Protein AF-A0A3D5CNE7-F1 (afdb_monomer)

Sequence (78 aa):
MVEIDDRDRMKELSDFHSEDRKRSAYVVWDRYKKKYSVMMVINEGKNFSVKEMRSMGIHNERYAEDCAINWVTGIINE

Foldseek 3Di:
DDPPPPVNQKDFDDKAAAPVNQKIKTWIQGPVLRWIWIFIWGDDDPDIDGPDIGTPHPDDSVVSVVVRVCRRPVVPDD

pLDDT: mean 78.42, std 12.26, range [42.09, 90.12]

Radius of gyration: 13.29 Å; Cα contacts (8 Å, |Δi|>4): 151; chains: 1; bounding box: 31×24×44 Å

Structure (mmCIF, N/CA/C/O backbone):
data_AF-A0A3D5CNE7-F1
#
_entry.id   AF-A0A3D5CNE7-F1
#
loop_
_atom_site.group_PDB
_atom_site.id
_atom_site.type_symbol
_atom_site.label_atom_id
_atom_site.label_alt_id
_atom_site.label_comp_id
_atom_site.label_asym_id
_atom_site.label_entity_id
_atom_site.label_seq_id
_atom_site.pdbx_PDB_ins_code
_atom_site.Cartn_x
_atom_site.Cartn_y
_atom_site.Cartn_z
_atom_site.occupancy
_atom_site.B_iso_or_equiv
_atom_site.auth_seq_id
_atom_site.auth_comp_id
_atom_site.auth_asym_id
_atom_site.auth_atom_id
_atom_site.pdbx_PDB_model_num
ATOM 1 N N . MET A 1 1 ? 2.485 -9.572 -31.672 1.00 42.09 1 MET A N 1
ATOM 2 C CA . MET A 1 1 ? 1.861 -8.569 -30.786 1.00 42.09 1 MET A CA 1
ATOM 3 C C . MET A 1 1 ? 1.264 -9.357 -29.641 1.00 42.09 1 MET A C 1
ATOM 5 O O . MET A 1 1 ? 0.419 -10.194 -29.910 1.00 42.09 1 MET A O 1
ATOM 9 N N . VAL A 1 2 ? 1.809 -9.247 -28.428 1.00 49.00 2 VAL A N 1
ATOM 10 C CA . VAL A 1 2 ? 1.274 -10.006 -27.289 1.00 49.00 2 VAL A CA 1
ATOM 11 C C . VAL A 1 2 ? 0.055 -9.240 -26.800 1.00 49.00 2 VAL A C 1
ATOM 13 O O . VAL A 1 2 ? 0.198 -8.148 -26.254 1.00 49.00 2 VAL A O 1
ATOM 16 N N . GLU A 1 3 ? -1.128 -9.781 -27.070 1.00 49.16 3 GLU A N 1
ATOM 17 C CA . GLU A 1 3 ? -2.381 -9.355 -26.452 1.00 49.16 3 GLU A CA 1
ATOM 18 C C . GLU A 1 3 ? -2.291 -9.715 -24.969 1.00 49.16 3 GLU A C 1
ATOM 20 O O . GLU A 1 3 ? -2.615 -10.820 -24.544 1.00 49.16 3 GLU A O 1
ATOM 25 N N . ILE A 1 4 ? -1.716 -8.805 -24.182 1.00 54.38 4 ILE A N 1
ATOM 26 C CA . ILE A 1 4 ? -1.759 -8.904 -22.729 1.00 54.38 4 ILE A CA 1
ATOM 27 C C . ILE A 1 4 ? -3.195 -8.549 -22.362 1.00 54.38 4 ILE A C 1
ATOM 29 O O . ILE A 1 4 ? -3.559 -7.371 -22.392 1.00 54.38 4 ILE A O 1
ATOM 33 N N . ASP A 1 5 ? -3.997 -9.582 -22.101 1.00 54.56 5 ASP A N 1
ATOM 34 C CA . ASP A 1 5 ? -5.343 -9.477 -21.544 1.00 54.56 5 ASP A CA 1
ATOM 35 C C . ASP A 1 5 ? -5.315 -8.445 -20.408 1.00 54.56 5 ASP A C 1
ATOM 37 O O . ASP A 1 5 ? -4.471 -8.525 -19.511 1.00 54.56 5 ASP A O 1
ATOM 41 N N . ASP A 1 6 ? -6.174 -7.424 -20.474 1.00 53.50 6 ASP A N 1
ATOM 42 C CA . ASP A 1 6 ? -6.157 -6.291 -19.535 1.00 53.50 6 ASP A CA 1
ATOM 43 C C . ASP A 1 6 ? -6.269 -6.760 -18.066 1.00 53.50 6 ASP A C 1
ATOM 45 O O . ASP A 1 6 ? -5.808 -6.068 -17.159 1.00 53.50 6 ASP A O 1
ATOM 49 N N . ARG A 1 7 ? -6.792 -7.977 -17.831 1.00 52.91 7 ARG A N 1
ATOM 50 C CA . ARG A 1 7 ? -6.888 -8.614 -16.509 1.00 52.91 7 ARG A CA 1
ATOM 51 C C . ARG A 1 7 ? -5.551 -9.099 -15.943 1.00 52.91 7 ARG A C 1
ATOM 53 O O . ARG A 1 7 ? -5.460 -9.278 -14.735 1.00 52.91 7 ARG A O 1
ATOM 60 N N . ASP A 1 8 ? -4.519 -9.275 -16.767 1.00 56.06 8 ASP A N 1
ATOM 61 C CA . ASP A 1 8 ? -3.183 -9.728 -16.341 1.00 56.06 8 ASP A CA 1
ATOM 62 C C . ASP A 1 8 ? -2.162 -8.570 -16.255 1.00 56.06 8 ASP A C 1
ATOM 64 O O . ASP A 1 8 ? -0.974 -8.773 -15.992 1.00 56.06 8 ASP A O 1
ATOM 68 N N . ARG A 1 9 ? -2.606 -7.319 -16.466 1.00 70.31 9 ARG A N 1
ATOM 69 C CA . ARG A 1 9 ? -1.726 -6.135 -16.442 1.00 70.31 9 ARG A CA 1
ATOM 70 C C . ARG A 1 9 ? -1.150 -5.832 -15.066 1.00 70.31 9 ARG A C 1
ATOM 72 O O . ARG A 1 9 ? 0.018 -5.450 -14.972 1.00 70.31 9 ARG A O 1
ATOM 79 N N . MET A 1 10 ? -1.954 -5.992 -14.020 1.00 75.56 10 MET A N 1
ATOM 80 C CA . MET A 1 10 ? -1.564 -5.725 -12.639 1.00 75.56 10 MET A CA 1
ATOM 81 C C . MET A 1 10 ? -1.682 -7.006 -11.831 1.00 75.56 10 MET A C 1
ATOM 83 O O . MET A 1 10 ? -2.761 -7.574 -11.701 1.00 75.56 10 MET A O 1
ATOM 87 N N . LYS A 1 11 ? -0.554 -7.462 -11.293 1.00 84.12 11 LYS A N 1
ATOM 88 C CA . LYS A 1 11 ? -0.517 -8.583 -10.364 1.00 84.12 11 LYS A CA 1
ATOM 89 C C . LYS A 1 11 ? -0.452 -8.031 -8.950 1.00 84.12 11 LYS A C 1
ATOM 91 O O . LYS A 1 11 ? 0.540 -7.397 -8.607 1.00 84.12 11 LYS A O 1
ATOM 96 N N . GLU A 1 12 ? -1.468 -8.285 -8.138 1.00 84.81 12 GLU A N 1
ATOM 97 C CA . GLU A 1 12 ? -1.349 -8.082 -6.695 1.00 84.81 12 GLU A CA 1
ATOM 98 C C . GLU A 1 12 ? -0.302 -9.051 -6.139 1.00 84.81 12 GLU A C 1
ATOM 100 O O . GLU A 1 12 ? -0.278 -10.235 -6.488 1.00 84.81 12 GLU A O 1
ATOM 105 N N . LEU A 1 13 ? 0.627 -8.509 -5.361 1.00 86.12 13 LEU A N 1
ATOM 106 C CA . LEU A 1 13 ? 1.722 -9.259 -4.762 1.00 86.12 13 LEU A CA 1
ATOM 107 C C . LEU A 1 13 ? 1.484 -9.464 -3.274 1.00 86.12 13 LEU A C 1
ATOM 109 O O . LEU A 1 13 ? 1.533 -10.601 -2.813 1.00 86.12 13 LEU A O 1
ATOM 113 N N . SER A 1 14 ? 1.196 -8.371 -2.569 1.00 87.56 14 SER A N 1
ATOM 114 C CA . SER A 1 14 ? 1.044 -8.355 -1.117 1.00 87.56 14 SER A CA 1
ATOM 115 C C . SER A 1 14 ? -0.051 -7.373 -0.717 1.00 87.56 14 SER A C 1
ATOM 117 O O . SER A 1 14 ? -0.098 -6.252 -1.229 1.00 87.56 14 SER A O 1
ATOM 119 N N . ASP A 1 15 ? -0.88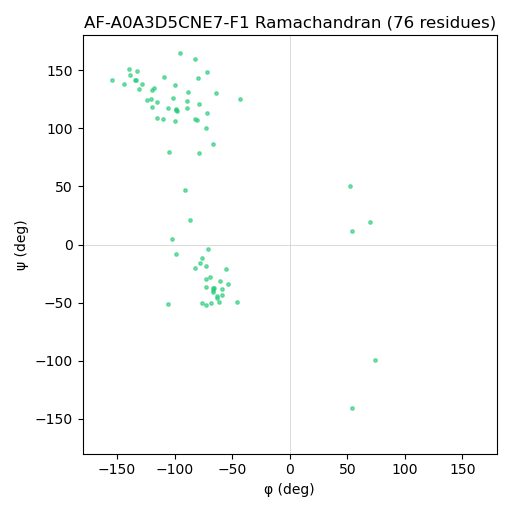5 -7.762 0.237 1.00 89.06 15 ASP A N 1
ATOM 120 C CA . ASP A 1 15 ? -1.853 -6.903 0.908 1.00 89.06 15 ASP A CA 1
ATOM 121 C C . ASP A 1 15 ? -1.431 -6.638 2.358 1.00 89.06 15 ASP A C 1
ATOM 123 O O . ASP A 1 15 ? -0.846 -7.473 3.046 1.00 89.06 15 ASP A O 1
ATOM 127 N N . PHE A 1 16 ? -1.700 -5.421 2.815 1.00 88.94 16 PHE A N 1
ATOM 128 C CA . PHE A 1 16 ? -1.403 -4.960 4.158 1.00 88.94 16 PHE A CA 1
ATOM 129 C C . PHE A 1 16 ? -2.647 -4.298 4.728 1.00 88.94 16 PHE A C 1
ATOM 131 O O . PHE A 1 16 ? -3.271 -3.439 4.099 1.00 88.94 16 PHE A O 1
ATOM 138 N N . HIS A 1 17 ? -2.978 -4.639 5.966 1.00 87.50 17 HIS A N 1
ATOM 139 C CA . HIS A 1 17 ? -4.122 -4.079 6.669 1.00 87.50 17 HIS A CA 1
ATOM 140 C C . HIS A 1 17 ? -3.685 -3.545 8.027 1.00 87.50 17 HIS A C 1
ATOM 142 O O . HIS A 1 17 ? -2.897 -4.167 8.732 1.00 87.50 17 HIS A O 1
ATOM 148 N N . SER A 1 18 ? -4.202 -2.375 8.388 1.00 87.69 18 SER A N 1
ATOM 149 C CA . SER A 1 18 ? -4.008 -1.805 9.718 1.00 87.69 18 SER A CA 1
ATOM 150 C C . SER A 1 18 ? -4.819 -2.591 10.751 1.00 87.69 18 SER A C 1
ATOM 152 O O . SER A 1 18 ? -5.910 -3.073 10.429 1.00 87.69 18 SER A O 1
ATOM 154 N N . GLU A 1 19 ? -4.336 -2.683 11.993 1.00 83.50 19 GLU A N 1
ATOM 155 C CA . GLU A 1 19 ? -5.047 -3.374 13.082 1.00 83.50 19 GLU A CA 1
ATOM 156 C C . GLU A 1 19 ? -6.432 -2.766 13.341 1.00 83.50 19 GLU A C 1
ATOM 158 O O . GLU A 1 19 ? -7.415 -3.488 13.506 1.00 83.50 19 GLU A O 1
ATOM 163 N N . ASP A 1 20 ? -6.546 -1.440 13.245 1.00 81.19 20 ASP A N 1
ATOM 164 C CA . ASP A 1 20 ? -7.812 -0.714 13.377 1.00 81.19 20 ASP A CA 1
ATOM 165 C C . ASP A 1 20 ? -8.767 -0.922 12.188 1.00 81.19 20 ASP A C 1
ATOM 167 O O . ASP A 1 20 ? -9.867 -0.368 12.168 1.00 81.19 20 ASP A O 1
ATOM 171 N N . ARG A 1 21 ? -8.336 -1.651 11.148 1.00 77.94 21 ARG A N 1
ATOM 172 C CA . ARG A 1 21 ? -9.033 -1.858 9.864 1.00 77.94 21 ARG A CA 1
ATOM 173 C C . ARG A 1 21 ? -9.445 -0.581 9.129 1.00 77.94 21 ARG A C 1
ATOM 175 O O . ARG A 1 21 ? -10.173 -0.672 8.147 1.00 77.94 21 ARG A O 1
ATOM 182 N N . LYS A 1 22 ? -8.952 0.587 9.552 1.00 85.25 22 LYS A N 1
ATOM 183 C CA . LYS A 1 22 ? -9.223 1.902 8.941 1.00 85.25 22 LYS A CA 1
ATOM 184 C C . LYS A 1 22 ? -8.355 2.205 7.726 1.00 85.25 22 LYS A C 1
ATOM 186 O O . LYS A 1 22 ? -8.676 3.091 6.943 1.00 85.25 22 LYS A O 1
ATOM 191 N N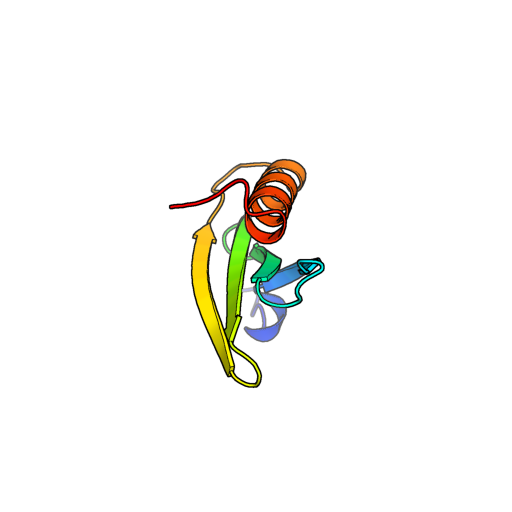 . ARG A 1 23 ? -7.222 1.521 7.585 1.00 87.44 23 ARG A N 1
ATOM 192 C CA . ARG A 1 23 ? -6.271 1.718 6.487 1.00 87.44 23 ARG A CA 1
ATOM 193 C C . ARG A 1 23 ? -5.867 0.366 5.931 1.00 87.44 23 ARG A C 1
ATOM 195 O O . ARG A 1 23 ? -5.716 -0.607 6.668 1.00 87.44 23 ARG A O 1
ATOM 202 N N . SER A 1 24 ? -5.716 0.293 4.624 1.00 90.00 24 SER A N 1
ATOM 203 C CA . SER A 1 24 ? -5.189 -0.871 3.922 1.00 90.00 24 SER A CA 1
ATOM 204 C C . SER A 1 24 ? -4.267 -0.394 2.812 1.00 90.00 24 SER A C 1
ATOM 206 O O . SER A 1 24 ? -4.432 0.714 2.306 1.00 90.00 24 SER A O 1
ATOM 208 N N . ALA A 1 25 ? -3.277 -1.192 2.457 1.00 89.94 25 ALA A N 1
ATOM 209 C CA . ALA A 1 25 ? -2.412 -0.945 1.322 1.00 89.94 25 ALA A CA 1
ATOM 210 C C . ALA A 1 25 ? -2.239 -2.228 0.520 1.00 89.94 25 ALA A C 1
ATOM 212 O O . ALA A 1 25 ? -2.098 -3.299 1.095 1.00 89.94 25 ALA A O 1
ATOM 213 N N . TYR A 1 26 ? -2.207 -2.100 -0.799 1.00 90.12 26 TYR A N 1
ATOM 214 C CA . TYR A 1 26 ? -2.032 -3.222 -1.712 1.00 90.12 26 TYR A CA 1
ATOM 215 C C . TYR A 1 26 ? -0.835 -2.946 -2.608 1.00 90.12 26 TYR A C 1
ATOM 217 O O . TYR A 1 26 ? -0.763 -1.907 -3.269 1.00 90.12 26 TYR A O 1
ATOM 225 N N . VAL A 1 27 ? 0.125 -3.859 -2.618 1.00 89.19 27 VAL A N 1
ATOM 226 C CA . VAL A 1 27 ? 1.289 -3.805 -3.494 1.00 89.19 27 VAL A CA 1
ATOM 227 C C . VAL A 1 27 ? 0.934 -4.527 -4.781 1.00 89.19 27 VAL A C 1
ATOM 229 O O . VAL A 1 27 ? 0.672 -5.728 -4.791 1.00 89.19 27 VAL A O 1
ATOM 232 N N . VAL A 1 28 ? 0.951 -3.788 -5.884 1.00 88.44 28 VAL A N 1
ATOM 233 C CA . VAL A 1 28 ? 0.655 -4.304 -7.217 1.00 88.44 28 VAL A CA 1
ATOM 234 C C . VAL A 1 28 ? 1.866 -4.149 -8.125 1.00 88.44 28 VAL A C 1
ATOM 236 O O . VAL A 1 28 ? 2.511 -3.103 -8.183 1.00 88.44 28 VAL A O 1
ATOM 239 N N . TRP A 1 29 ? 2.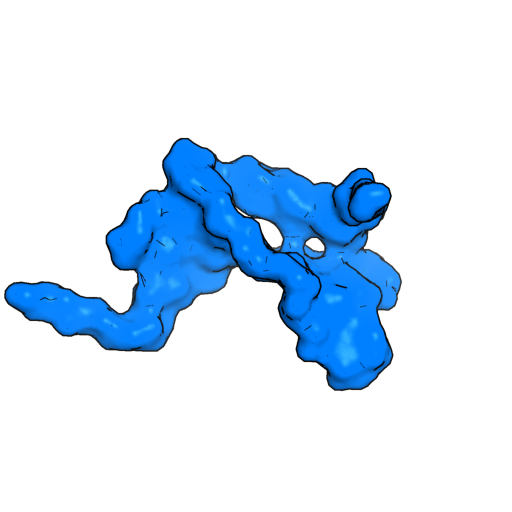181 -5.199 -8.867 1.00 85.31 29 TRP A N 1
ATOM 240 C CA . TRP A 1 29 ? 3.186 -5.185 -9.913 1.00 85.31 29 TRP A CA 1
ATOM 241 C C . TRP A 1 29 ? 2.527 -5.012 -11.269 1.00 85.31 29 TRP A C 1
ATOM 243 O O . TRP A 1 29 ? 1.781 -5.871 -11.743 1.00 85.31 29 TRP A O 1
ATOM 253 N N . ASP A 1 30 ? 2.839 -3.894 -11.909 1.00 84.25 30 ASP A N 1
ATOM 254 C CA . ASP A 1 30 ? 2.422 -3.617 -13.270 1.00 84.25 30 ASP A CA 1
ATOM 255 C C . ASP A 1 30 ? 3.395 -4.318 -14.227 1.00 84.25 30 ASP A C 1
ATOM 257 O O . ASP A 1 30 ? 4.556 -3.917 -14.364 1.00 84.25 30 ASP A O 1
ATOM 261 N N . ARG A 1 31 ? 2.936 -5.389 -14.884 1.00 78.62 31 ARG A N 1
ATOM 262 C CA . ARG A 1 31 ? 3.757 -6.174 -15.821 1.00 78.62 31 ARG A CA 1
ATOM 263 C C . ARG A 1 31 ? 4.074 -5.401 -17.101 1.00 78.62 31 ARG A C 1
ATOM 265 O O . ARG A 1 31 ? 5.112 -5.647 -17.713 1.00 78.62 31 ARG A O 1
ATOM 272 N N . TYR A 1 32 ? 3.205 -4.469 -17.495 1.00 76.19 32 TYR A N 1
ATOM 273 C CA . TYR A 1 32 ? 3.342 -3.686 -18.723 1.00 76.19 32 TYR A CA 1
ATOM 274 C C . TYR A 1 32 ? 4.391 -2.587 -18.561 1.00 76.19 32 TYR A C 1
ATOM 276 O O . TYR A 1 32 ? 5.322 -2.463 -19.355 1.00 76.19 32 TYR A O 1
ATOM 284 N N . LYS A 1 33 ? 4.271 -1.816 -17.480 1.00 76.12 33 LYS A N 1
ATOM 285 C CA . LYS A 1 33 ? 5.226 -0.774 -17.107 1.00 76.12 33 LYS A CA 1
ATOM 286 C C . LYS A 1 33 ? 6.484 -1.355 -16.467 1.00 76.12 33 LYS A C 1
ATOM 288 O O . LYS A 1 33 ? 7.479 -0.638 -16.409 1.00 76.12 33 LYS A O 1
ATOM 293 N N . LYS A 1 34 ? 6.443 -2.622 -16.024 1.00 79.69 34 LYS A N 1
ATOM 294 C CA . LYS A 1 34 ? 7.475 -3.304 -15.225 1.00 79.69 34 LYS A CA 1
ATOM 295 C C . LYS A 1 34 ? 7.845 -2.484 -13.987 1.00 79.69 34 LYS A C 1
ATOM 297 O O . LYS A 1 34 ? 9.015 -2.172 -13.771 1.00 79.69 34 LYS A O 1
ATOM 302 N N . LYS A 1 35 ? 6.830 -2.061 -13.227 1.00 83.94 35 LYS A N 1
ATOM 303 C CA . LYS A 1 35 ? 6.982 -1.193 -12.046 1.00 83.94 35 LYS A CA 1
ATOM 304 C C . LYS A 1 35 ? 6.077 -1.653 -10.915 1.00 83.94 35 LYS A C 1
ATOM 306 O O . LYS A 1 35 ? 4.948 -2.077 -11.155 1.00 83.94 35 LYS A O 1
ATOM 311 N N . TYR A 1 36 ? 6.548 -1.488 -9.685 1.00 84.38 36 TYR A N 1
ATOM 312 C CA . TYR A 1 36 ? 5.712 -1.670 -8.503 1.00 84.38 36 TYR A CA 1
ATOM 313 C C . TYR A 1 36 ? 4.862 -0.420 -8.291 1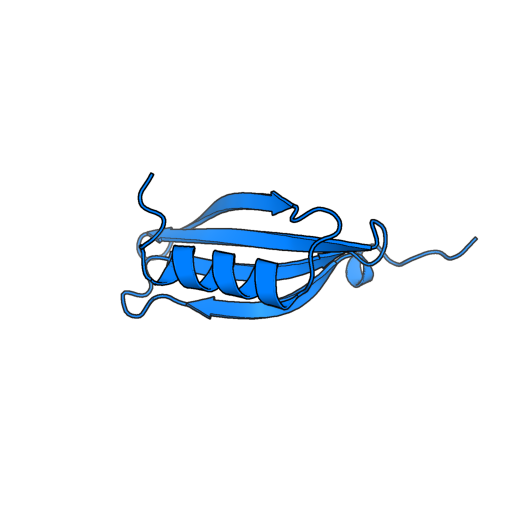.00 84.38 36 TYR A C 1
ATOM 315 O O . TYR A 1 36 ? 5.309 0.702 -8.533 1.00 84.38 36 TYR A O 1
ATOM 323 N N . SER A 1 37 ? 3.633 -0.604 -7.838 1.00 86.25 37 SER A N 1
ATOM 324 C CA . SER A 1 37 ? 2.766 0.461 -7.353 1.00 86.25 37 SER A CA 1
ATOM 325 C C . SER A 1 37 ? 2.151 0.037 -6.028 1.00 86.25 37 SER A C 1
ATOM 327 O O . SER A 1 37 ? 1.929 -1.145 -5.787 1.00 86.25 37 SER A O 1
ATOM 329 N N . VAL A 1 38 ? 1.883 1.010 -5.169 1.00 88.19 38 VAL A N 1
ATOM 330 C CA . VAL A 1 38 ? 1.222 0.810 -3.883 1.00 88.19 38 VAL A CA 1
ATOM 331 C C . VAL A 1 38 ? -0.108 1.536 -3.931 1.00 88.19 38 VAL A C 1
ATOM 333 O O . VAL A 1 38 ? -0.161 2.737 -4.189 1.00 88.19 38 VAL A O 1
ATOM 336 N N . MET A 1 39 ? -1.183 0.804 -3.699 1.00 88.62 39 MET A N 1
ATOM 337 C CA . MET A 1 39 ? -2.537 1.321 -3.645 1.00 88.62 39 MET A CA 1
ATOM 338 C C . MET A 1 39 ? -2.934 1.493 -2.185 1.00 88.62 39 MET A C 1
ATOM 340 O O . MET A 1 39 ? -3.163 0.519 -1.477 1.00 88.62 39 MET A O 1
ATOM 344 N N . MET A 1 40 ? -2.986 2.739 -1.730 1.00 88.81 40 MET A N 1
ATOM 345 C CA . MET A 1 40 ? -3.369 3.110 -0.375 1.00 88.81 40 MET A CA 1
ATOM 346 C C . MET A 1 40 ? -4.878 3.308 -0.312 1.00 88.81 40 MET A C 1
ATOM 348 O O . MET A 1 40 ? -5.452 4.126 -1.032 1.00 88.81 40 MET A O 1
ATOM 352 N N . VAL A 1 41 ? -5.523 2.567 0.575 1.00 89.12 41 VAL A N 1
ATOM 353 C CA . VAL A 1 41 ? -6.968 2.567 0.777 1.00 89.12 41 VAL A CA 1
ATOM 354 C C . VAL A 1 41 ? -7.267 2.996 2.207 1.00 89.12 41 VAL A C 1
ATOM 356 O O . VAL A 1 41 ? -6.647 2.527 3.164 1.00 89.12 41 VAL A O 1
ATOM 359 N N . ILE A 1 42 ? -8.220 3.908 2.350 1.00 88.31 42 ILE A N 1
ATOM 360 C CA . ILE A 1 42 ? -8.853 4.236 3.622 1.00 88.31 42 ILE A CA 1
ATOM 361 C C . ILE A 1 42 ? -10.181 3.497 3.670 1.00 88.31 42 ILE A C 1
ATOM 363 O O . ILE A 1 42 ? -10.932 3.453 2.698 1.00 88.31 42 ILE A O 1
ATOM 367 N N . ASN A 1 43 ? -10.462 2.923 4.824 1.00 83.94 43 ASN A N 1
ATOM 368 C CA . ASN A 1 43 ? -11.691 2.228 5.108 1.00 83.94 43 ASN A CA 1
ATOM 369 C C . ASN A 1 43 ? -12.442 2.990 6.206 1.00 83.94 43 ASN A C 1
ATOM 371 O O . ASN A 1 43 ? -12.027 3.021 7.366 1.00 83.94 43 ASN A O 1
ATOM 375 N N . GLU A 1 44 ? -13.540 3.634 5.830 1.00 81.44 44 GLU A N 1
ATOM 376 C CA . GLU A 1 44 ? -14.420 4.369 6.735 1.00 81.44 44 GLU A CA 1
ATOM 377 C C . GLU A 1 44 ? -15.696 3.549 6.962 1.00 81.44 44 GLU A C 1
ATOM 379 O O . GLU A 1 44 ? -16.747 3.749 6.345 1.00 81.44 44 GLU A O 1
ATOM 384 N N . GLY A 1 45 ? -15.588 2.556 7.848 1.00 77.25 45 GLY A N 1
ATOM 385 C CA . GLY A 1 45 ? -16.690 1.669 8.213 1.00 77.25 45 GLY A CA 1
ATOM 386 C C . GLY A 1 45 ? -17.022 0.654 7.118 1.00 77.25 45 GLY A C 1
ATOM 387 O O . GLY A 1 45 ? -16.393 -0.395 7.040 1.00 77.25 45 GLY A O 1
ATOM 388 N N . LYS A 1 46 ? -18.060 0.933 6.319 1.00 76.19 46 LYS A N 1
ATOM 389 C CA . LYS A 1 46 ? -18.466 0.090 5.174 1.00 76.19 46 LYS A CA 1
ATOM 390 C C . LYS A 1 46 ? -17.956 0.617 3.830 1.00 76.19 46 LYS A C 1
ATOM 392 O O . LYS A 1 46 ? -18.133 -0.057 2.819 1.00 76.19 46 LYS A O 1
ATOM 397 N N . ASN A 1 47 ? -17.369 1.813 3.819 1.00 78.81 47 ASN A N 1
ATOM 398 C CA . ASN A 1 47 ? -16.895 2.463 2.608 1.00 78.81 47 ASN A CA 1
ATOM 399 C C . ASN A 1 47 ? -15.384 2.301 2.483 1.00 78.81 47 ASN A C 1
ATOM 401 O O . ASN A 1 47 ? -14.634 2.686 3.377 1.00 78.81 47 ASN A O 1
ATOM 405 N N . PHE A 1 48 ? -14.955 1.782 1.338 1.00 81.44 48 PHE A N 1
ATOM 406 C CA . PHE A 1 48 ? -13.553 1.657 0.972 1.00 81.44 48 PHE A CA 1
ATOM 407 C C . PHE A 1 48 ? -13.249 2.718 -0.082 1.00 81.44 48 PHE A C 1
ATOM 409 O O . PHE A 1 48 ? -13.823 2.694 -1.171 1.00 81.44 48 PHE A O 1
ATOM 416 N N . SER A 1 49 ? -12.349 3.638 0.244 1.00 84.00 49 SER A N 1
ATOM 417 C CA . SER A 1 49 ? -11.940 4.728 -0.637 1.00 84.00 49 SER A CA 1
ATOM 418 C C . SER A 1 49 ? -10.448 4.636 -0.895 1.00 84.00 49 SER A C 1
ATOM 420 O O . SER A 1 49 ? -9.636 4.604 0.029 1.00 84.00 49 SER A O 1
ATOM 422 N N . VAL A 1 50 ? -10.066 4.604 -2.166 1.00 85.25 50 VAL A N 1
ATOM 423 C CA . VAL A 1 50 ? -8.657 4.657 -2.560 1.00 85.25 50 VAL A CA 1
ATOM 424 C C . VAL A 1 50 ? -8.163 6.076 -2.303 1.00 85.25 50 VAL A C 1
ATOM 426 O O . VAL A 1 50 ? -8.630 7.006 -2.954 1.00 85.25 50 VAL A O 1
ATOM 429 N N . LYS A 1 51 ? -7.251 6.252 -1.342 1.00 84.62 51 LYS A N 1
ATOM 430 C CA . LYS A 1 51 ? -6.660 7.565 -1.056 1.00 84.62 51 LYS A CA 1
ATOM 431 C C . LYS A 1 51 ? -5.695 7.957 -2.161 1.00 84.62 51 LYS A C 1
ATOM 433 O O . LYS A 1 51 ? -5.782 9.048 -2.707 1.00 84.62 51 LYS A O 1
ATOM 438 N N . GLU A 1 52 ? -4.761 7.063 -2.465 1.00 83.69 52 GLU A N 1
ATOM 439 C CA . GLU A 1 52 ? -3.692 7.331 -3.416 1.00 83.69 52 GLU A CA 1
ATOM 440 C C . GLU A 1 52 ? -3.200 6.019 -4.022 1.00 83.69 52 G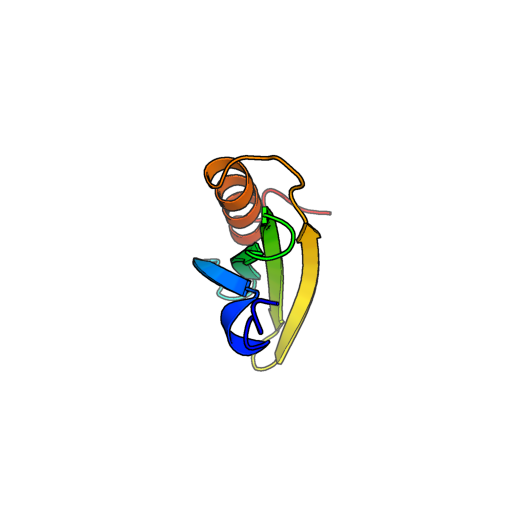LU A C 1
ATOM 442 O O . GLU A 1 52 ? -3.070 5.008 -3.335 1.00 83.69 52 GLU A O 1
ATOM 447 N N . MET A 1 53 ? -2.890 6.042 -5.315 1.00 83.88 53 MET A N 1
ATOM 448 C CA 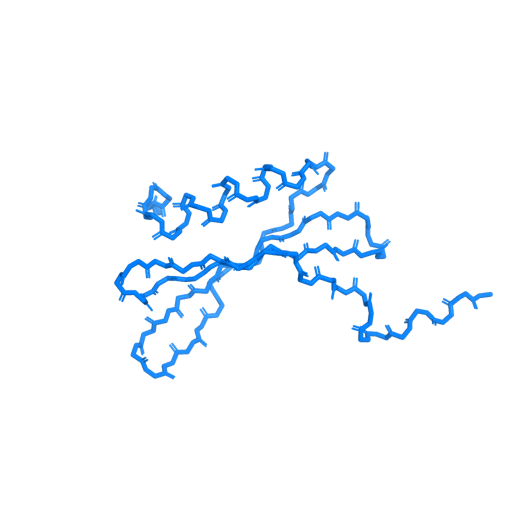. MET A 1 53 ? -2.112 4.988 -5.951 1.00 83.88 53 MET A CA 1
ATOM 449 C C . MET A 1 53 ? -0.747 5.559 -6.311 1.00 83.88 53 MET A C 1
ATOM 451 O O . MET A 1 53 ? -0.618 6.362 -7.235 1.00 83.88 53 MET A O 1
ATOM 455 N N . ARG A 1 54 ? 0.282 5.145 -5.575 1.00 81.50 54 ARG A N 1
ATOM 456 C CA . ARG A 1 54 ? 1.647 5.621 -5.770 1.00 81.50 54 ARG A CA 1
ATOM 457 C C . ARG A 1 54 ? 2.432 4.625 -6.608 1.00 81.50 54 ARG A C 1
ATOM 459 O O . ARG A 1 54 ? 2.687 3.502 -6.182 1.00 81.50 54 ARG A O 1
ATOM 466 N N . SER A 1 55 ? 2.847 5.037 -7.802 1.00 80.31 55 SER A N 1
ATOM 467 C CA . SER A 1 55 ? 3.769 4.245 -8.619 1.00 80.31 55 SER A CA 1
ATOM 468 C C . SER A 1 55 ? 5.199 4.406 -8.108 1.00 80.31 55 SER A C 1
ATOM 470 O O . SER A 1 55 ? 5.753 5.500 -8.131 1.00 80.31 55 SER A O 1
ATOM 472 N N . MET A 1 56 ? 5.828 3.303 -7.716 1.00 73.62 56 MET A N 1
ATOM 473 C CA . MET A 1 56 ? 7.162 3.259 -7.108 1.00 73.62 56 MET A CA 1
ATOM 474 C C . MET A 1 56 ? 8.294 3.194 -8.142 1.00 73.62 56 MET A C 1
ATOM 476 O O . MET A 1 56 ? 9.393 2.760 -7.832 1.00 73.62 56 MET A O 1
ATOM 480 N N . GLY A 1 57 ? 8.068 3.608 -9.392 1.00 67.44 57 GLY A N 1
ATOM 481 C CA . GLY A 1 57 ? 9.145 3.692 -10.388 1.00 67.44 57 GLY A CA 1
ATOM 482 C C . GLY A 1 57 ? 9.937 2.382 -10.576 1.00 67.44 57 GLY A C 1
ATOM 483 O O . GLY A 1 57 ? 9.357 1.299 -10.591 1.00 67.44 57 GLY A O 1
ATOM 484 N N . ILE A 1 58 ? 11.263 2.499 -10.741 1.00 64.69 58 ILE A N 1
ATOM 485 C CA . ILE A 1 58 ? 12.224 1.374 -10.814 1.00 64.69 58 ILE A CA 1
ATOM 486 C C . ILE A 1 58 ? 12.756 1.063 -9.399 1.00 64.69 58 ILE A C 1
ATOM 488 O O . 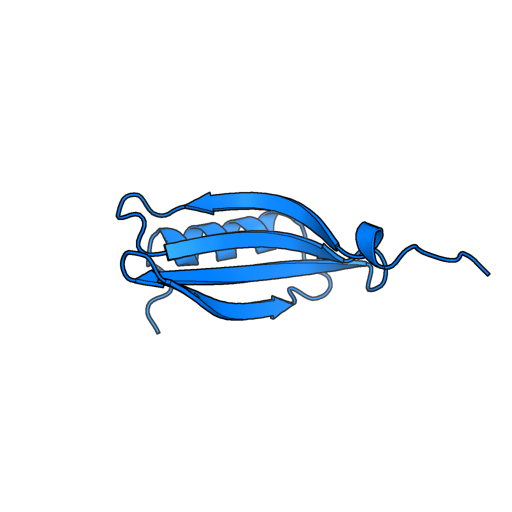ILE A 1 58 ? 13.961 0.987 -9.171 1.00 64.69 58 ILE A O 1
ATOM 492 N N . HIS A 1 59 ? 11.872 0.976 -8.409 1.00 64.44 59 HIS A N 1
ATOM 493 C CA . HIS A 1 59 ? 12.237 0.497 -7.076 1.00 64.44 59 HIS A CA 1
ATOM 494 C C . HIS A 1 59 ? 11.929 -1.000 -6.942 1.00 64.44 59 HIS A C 1
ATOM 496 O O . HIS A 1 59 ? 11.250 -1.579 -7.787 1.00 64.44 59 HIS A O 1
ATOM 502 N N . ASN A 1 60 ? 12.482 -1.646 -5.916 1.00 74.88 60 ASN A N 1
ATOM 503 C CA . ASN A 1 60 ? 12.268 -3.071 -5.650 1.00 74.88 60 ASN A CA 1
ATOM 504 C C . ASN A 1 60 ? 10.953 -3.310 -4.897 1.00 74.88 60 ASN A C 1
ATOM 506 O O . ASN A 1 60 ? 10.465 -2.415 -4.209 1.00 74.88 60 ASN A O 1
ATOM 510 N N . GLU A 1 61 ? 10.444 -4.542 -4.961 1.00 79.31 61 GLU A N 1
ATOM 511 C CA . GLU A 1 61 ? 9.257 -5.014 -4.227 1.00 79.31 61 GLU A CA 1
ATOM 512 C C . GLU A 1 61 ? 9.280 -4.589 -2.754 1.00 79.31 61 GLU A C 1
ATOM 514 O O . GLU A 1 61 ? 8.366 -3.912 -2.296 1.00 79.31 61 GLU A O 1
ATOM 519 N N . ARG A 1 62 ? 10.405 -4.832 -2.066 1.00 82.50 62 ARG A N 1
ATOM 520 C CA . ARG A 1 62 ? 10.613 -4.443 -0.662 1.00 82.50 62 ARG A CA 1
ATOM 521 C C . ARG A 1 62 ? 10.358 -2.966 -0.371 1.00 82.50 62 ARG A C 1
ATOM 523 O O . ARG A 1 62 ? 9.916 -2.630 0.716 1.00 82.50 62 ARG A O 1
ATOM 530 N N . TYR A 1 63 ? 10.656 -2.076 -1.316 1.00 83.75 63 TYR A N 1
ATOM 531 C CA . TYR A 1 63 ? 10.411 -0.644 -1.135 1.00 83.75 63 TYR A CA 1
ATOM 532 C C . TYR A 1 63 ? 8.914 -0.320 -1.220 1.00 83.75 63 TYR A C 1
ATOM 534 O O . TYR A 1 63 ? 8.411 0.530 -0.488 1.00 83.75 63 TYR A O 1
ATOM 542 N N . ALA A 1 64 ? 8.188 -1.012 -2.102 1.00 85.44 64 ALA A N 1
ATOM 543 C CA . ALA A 1 64 ? 6.738 -0.906 -2.183 1.00 85.44 64 ALA A CA 1
ATOM 544 C C . ALA A 1 64 ? 6.065 -1.462 -0.917 1.00 85.44 64 ALA A C 1
ATOM 546 O O . ALA A 1 64 ? 5.154 -0.827 -0.388 1.00 85.44 64 ALA A O 1
ATOM 547 N N . GLU A 1 65 ? 6.560 -2.584 -0.394 1.00 87.81 65 GLU A N 1
ATOM 548 C CA . GLU A 1 65 ? 6.098 -3.161 0.873 1.00 87.81 65 GLU A CA 1
ATOM 549 C C . GLU A 1 65 ? 6.358 -2.232 2.059 1.00 87.81 65 GLU A C 1
ATOM 551 O O . GLU A 1 65 ? 5.446 -1.984 2.837 1.00 87.81 65 GLU A O 1
ATOM 556 N N . ASP A 1 66 ? 7.553 -1.647 2.169 1.00 87.56 66 ASP A N 1
ATOM 557 C CA . ASP A 1 66 ? 7.883 -0.723 3.260 1.00 87.56 66 ASP A CA 1
ATOM 558 C C . ASP A 1 66 ? 6.937 0.488 3.273 1.00 87.56 66 ASP A C 1
ATOM 560 O O . ASP A 1 66 ? 6.371 0.845 4.303 1.00 87.56 66 ASP A O 1
ATOM 564 N N . CYS A 1 67 ? 6.638 1.066 2.106 1.00 85.44 67 CYS A N 1
ATOM 565 C CA . CYS A 1 67 ? 5.643 2.134 2.003 1.00 85.44 67 CYS A CA 1
ATOM 566 C C . CYS A 1 67 ? 4.217 1.680 2.330 1.00 85.44 67 CYS A C 1
ATOM 568 O O . CYS A 1 67 ? 3.465 2.449 2.932 1.00 85.44 67 CYS A O 1
ATOM 570 N N . ALA A 1 68 ? 3.833 0.463 1.938 1.00 88.00 68 ALA A N 1
ATOM 571 C CA . ALA A 1 68 ? 2.540 -0.106 2.297 1.00 88.00 68 ALA A CA 1
ATOM 572 C C . ALA A 1 68 ? 2.423 -0.289 3.820 1.00 88.00 68 ALA A C 1
ATOM 574 O O . ALA A 1 68 ? 1.425 0.125 4.411 1.00 88.00 68 ALA A O 1
ATOM 575 N N . ILE A 1 69 ? 3.476 -0.807 4.461 1.00 87.56 69 ILE A N 1
ATOM 576 C CA . ILE A 1 69 ? 3.592 -0.959 5.915 1.00 87.56 69 ILE A CA 1
ATOM 577 C C . ILE A 1 69 ? 3.519 0.408 6.596 1.00 87.56 69 ILE A C 1
ATOM 579 O O . ILE A 1 69 ? 2.707 0.597 7.501 1.00 87.56 69 ILE A O 1
ATOM 583 N N . ASN A 1 70 ? 4.294 1.389 6.136 1.00 87.25 70 ASN A N 1
ATOM 584 C CA . ASN A 1 70 ? 4.313 2.739 6.705 1.00 87.25 70 ASN A CA 1
ATOM 585 C C . ASN A 1 70 ? 2.935 3.430 6.606 1.00 87.25 70 ASN A C 1
ATOM 587 O O . ASN A 1 70 ? 2.561 4.205 7.490 1.00 87.25 70 ASN A O 1
ATOM 591 N N . TRP A 1 71 ? 2.146 3.130 5.567 1.00 86.06 71 TRP A N 1
ATOM 592 C CA . TRP A 1 71 ? 0.763 3.599 5.436 1.00 86.06 71 TRP A CA 1
ATOM 593 C C . TRP A 1 71 ? -0.177 2.959 6.470 1.00 86.06 71 TRP A C 1
ATOM 595 O O . TRP A 1 71 ? -0.909 3.673 7.166 1.00 86.06 71 TRP A O 1
ATOM 605 N N . VAL A 1 72 ? -0.163 1.626 6.595 1.00 86.38 72 VAL A N 1
ATOM 606 C CA . VAL A 1 72 ? -1.082 0.900 7.495 1.00 86.38 72 VAL A CA 1
ATOM 607 C C . VAL A 1 72 ? -0.731 1.058 8.970 1.00 86.38 72 VAL A C 1
ATOM 609 O O . VAL A 1 72 ? -1.628 1.072 9.808 1.00 86.38 72 VAL A O 1
ATOM 612 N N . THR A 1 73 ? 0.549 1.236 9.286 1.00 84.69 73 THR A N 1
ATOM 613 C CA . THR A 1 73 ? 1.037 1.564 10.637 1.00 84.69 73 THR A CA 1
ATOM 614 C C . THR A 1 73 ? 0.793 3.025 11.010 1.00 84.69 73 THR A C 1
ATOM 616 O O . THR A 1 73 ? 0.933 3.401 12.169 1.00 84.69 73 THR A O 1
ATOM 619 N N . GLY A 1 74 ? 0.416 3.863 10.039 1.00 73.75 74 GLY A N 1
ATOM 620 C CA . GLY A 1 74 ? 0.167 5.283 10.256 1.00 73.75 74 GLY A CA 1
ATOM 621 C C . GLY A 1 74 ? 1.417 6.107 10.547 1.00 73.75 74 GLY A C 1
ATOM 622 O O . GLY A 1 74 ? 1.294 7.218 11.050 1.00 73.75 74 GLY A O 1
ATOM 623 N N . ILE A 1 75 ? 2.602 5.593 10.202 1.00 68.31 75 ILE A N 1
ATOM 624 C CA . ILE A 1 75 ? 3.856 6.357 10.213 1.00 68.31 75 ILE A CA 1
ATOM 625 C C . ILE A 1 75 ? 3.809 7.445 9.134 1.00 68.31 75 ILE A C 1
ATOM 627 O O . ILE A 1 75 ? 4.241 8.571 9.372 1.00 68.31 75 ILE A O 1
ATOM 631 N N . ILE A 1 76 ? 3.217 7.142 7.973 1.00 62.06 76 ILE A N 1
ATOM 632 C CA . ILE A 1 76 ? 2.849 8.155 6.978 1.00 62.06 76 ILE A CA 1
ATOM 633 C C . ILE A 1 76 ? 1.557 8.818 7.461 1.00 62.06 76 ILE A C 1
ATOM 635 O O . ILE A 1 76 ? 0.451 8.471 7.039 1.00 62.06 76 ILE A O 1
ATOM 639 N N . ASN A 1 77 ? 1.699 9.734 8.412 1.00 51.91 77 ASN A N 1
ATOM 640 C CA . ASN A 1 77 ? 0.715 10.784 8.611 1.00 51.91 77 ASN A CA 1
ATOM 641 C C . ASN A 1 77 ? 1.112 11.943 7.699 1.00 51.91 77 ASN A C 1
ATOM 643 O O . ASN A 1 77 ? 2.289 12.273 7.594 1.00 51.91 77 ASN A O 1
ATOM 647 N N . GLU A 1 78 ? 0.116 12.428 6.970 1.00 47.72 78 GLU A N 1
ATOM 648 C CA . GLU A 1 78 ? 0.180 13.542 6.020 1.00 47.72 78 GLU A CA 1
ATOM 649 C C . GLU A 1 78 ? 1.039 14.722 6.498 1.00 47.72 78 GLU A C 1
ATOM 651 O O . GLU A 1 78 ? 0.921 15.089 7.691 1.00 47.72 78 GLU A O 1
#

Second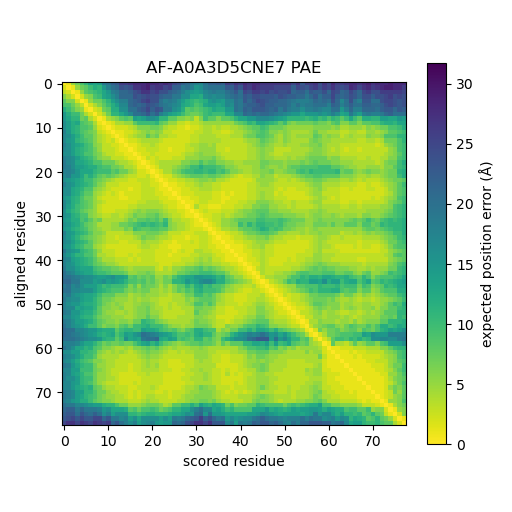ary structure (DSSP, 8-state):
-----GGGSEEEEEEEE-TTSSEEEEEEEETTTTEEEEEEEEEETTEEEEEEEEE-TT--HHHHHHHHHHHHTT----

Nearest PDB structures (folds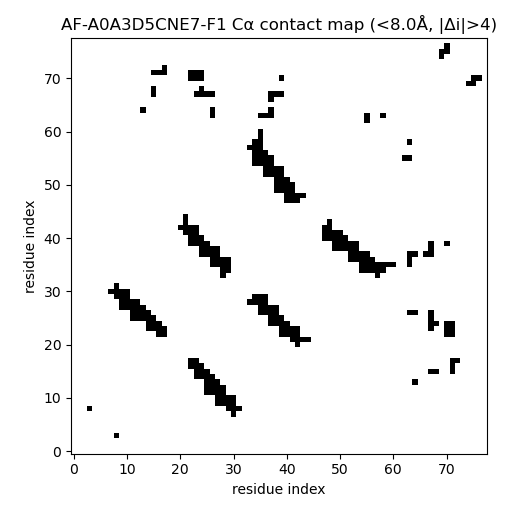eek):
  5kph-assembly1_A  TM=7.480E-01  e=5.163E-01  synthetic construct
  3ium-assembly1_A  TM=7.313E-01  e=1.744E+00  Aeromonas caviae
  3iur-assembly1_A  TM=7.001E-01  e=2.075E+00  Aeromonas caviae
  3iul-assembly1_A  TM=7.265E-01  e=4.673E+00  Aeromonas caviae
  5z5d-assembly1_A  TM=4.386E-01  e=4.410E+00  Geobacillus thermoleovorans

Mean predicted aligned error: 7.79 Å

Solvent-accessible surface area (backbone atoms only — not comparable to full-atom values): 4428 Å² total; per-residue (Å²): 132,87,83,73,53,79,81,68,36,58,42,79,76,49,79,41,70,16,92,85,58,42,28,30,16,35,31,30,37,28,65,80,79,65,26,37,28,30,39,34,30,37,31,66,88,92,45,78,44,76,74,47,76,48,72,49,52,95,52,57,69,69,58,37,48,52,53,28,48,33,48,28,72,49,72,61,61,133